Protein AF-A0A1R3UYV4-F1 (afdb_monomer)

pLDDT: mean 73.78, std 22.39, range [27.53, 98.44]

Mean predicted aligned error: 15.59 Å

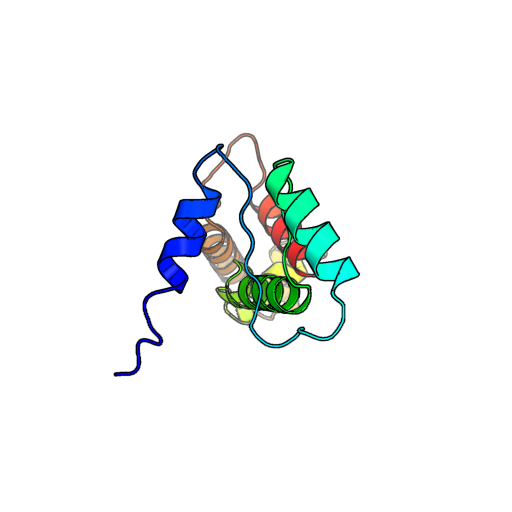Sequence (136 aa):
MLSQHVEQLYARELLSDDTGGVGYLLKDRVFDVNQFIEAVRRVASGGTAMDPAVISQLLARQDQSGPLAQLTPREREVLAEMAEGRSNSAIAGRLYITEKAVSKHINNIFTKFDLPPSTDASRRVLAVLAYLNGQN

Structure (mmCIF, N/CA/C/O backbone):
data_AF-A0A1R3UYV4-F1
#
_entry.id   AF-A0A1R3UYV4-F1
#
loop_
_atom_site.group_PDB
_atom_site.id
_atom_site.type_symbol
_atom_site.label_atom_id
_atom_site.label_alt_id
_atom_site.label_comp_id
_atom_site.label_asym_id
_atom_site.label_entity_id
_atom_site.label_seq_id
_atom_site.pdbx_PDB_ins_code
_atom_site.Cartn_x
_atom_site.Cartn_y
_atom_site.Cartn_z
_atom_site.occupancy
_atom_site.B_iso_or_equiv
_atom_site.auth_seq_id
_atom_site.auth_comp_id
_atom_site.auth_asym_id
_atom_site.auth_atom_id
_atom_site.pdbx_PDB_model_num
ATOM 1 N N . MET A 1 1 ? 43.470 -14.696 -15.916 1.00 30.00 1 MET A N 1
ATOM 2 C CA . MET A 1 1 ? 42.780 -14.665 -14.611 1.00 30.00 1 MET A CA 1
ATOM 3 C C . MET A 1 1 ? 41.350 -14.213 -14.832 1.00 30.00 1 MET A C 1
ATOM 5 O O . MET A 1 1 ? 41.130 -13.308 -15.624 1.00 30.00 1 MET A O 1
ATOM 9 N N . LEU A 1 2 ? 40.414 -14.921 -14.202 1.00 31.80 2 LEU A N 1
ATOM 10 C CA . LEU A 1 2 ? 38.967 -14.713 -14.239 1.00 31.80 2 LEU A CA 1
ATOM 11 C C . LEU A 1 2 ? 38.623 -13.287 -13.771 1.00 31.80 2 LEU A C 1
ATOM 13 O O . LEU A 1 2 ? 39.031 -12.908 -12.677 1.00 31.80 2 LEU A O 1
ATOM 17 N N . SER A 1 3 ? 37.858 -12.523 -14.550 1.00 27.53 3 SER A N 1
ATOM 18 C CA . SER A 1 3 ? 37.219 -11.297 -14.058 1.00 27.53 3 SER A CA 1
ATOM 19 C C . SER A 1 3 ? 35.725 -11.387 -14.340 1.00 27.53 3 SER A C 1
ATOM 21 O O . SER A 1 3 ? 35.252 -11.050 -15.418 1.00 27.53 3 SER A O 1
ATOM 23 N N . GLN A 1 4 ? 34.995 -11.940 -13.371 1.00 37.88 4 GLN A N 1
ATOM 24 C CA . GLN A 1 4 ? 33.542 -12.137 -13.397 1.00 37.88 4 GLN A CA 1
ATOM 25 C C . GLN A 1 4 ? 32.829 -11.096 -12.512 1.00 37.88 4 GLN A C 1
ATOM 27 O O . GLN A 1 4 ? 31.776 -11.373 -11.942 1.00 37.88 4 GLN A O 1
ATOM 32 N N . HIS A 1 5 ? 33.418 -9.911 -12.318 1.00 41.38 5 HIS A N 1
ATOM 33 C CA . HIS A 1 5 ? 32.883 -8.957 -11.337 1.00 41.38 5 HIS A CA 1
ATOM 34 C C . HIS A 1 5 ? 32.976 -7.474 -11.702 1.00 41.38 5 HIS A C 1
ATOM 36 O O . HIS A 1 5 ? 32.787 -6.634 -10.829 1.00 41.38 5 HIS A O 1
ATOM 42 N N . VAL A 1 6 ? 33.229 -7.129 -12.971 1.00 36.72 6 VAL A N 1
ATOM 43 C CA . VAL A 1 6 ? 33.425 -5.717 -13.367 1.00 36.72 6 VAL A CA 1
ATOM 44 C C . VAL A 1 6 ? 32.399 -5.207 -14.397 1.00 36.72 6 VAL A C 1
ATOM 46 O O . VAL A 1 6 ? 32.219 -4.003 -14.521 1.00 36.72 6 VAL A O 1
ATOM 49 N N . GLU A 1 7 ? 31.620 -6.067 -15.065 1.00 45.56 7 GLU A N 1
ATOM 50 C CA . GLU A 1 7 ? 30.705 -5.613 -16.139 1.00 45.56 7 GLU A CA 1
ATOM 51 C C . GLU A 1 7 ? 29.365 -5.007 -15.667 1.00 45.56 7 GLU A C 1
ATOM 53 O O . GLU A 1 7 ? 28.742 -4.255 -16.411 1.00 45.56 7 GLU A O 1
ATOM 58 N N . GLN A 1 8 ? 28.897 -5.281 -14.441 1.00 42.78 8 GLN A N 1
ATOM 59 C CA . GLN A 1 8 ? 27.549 -4.860 -14.006 1.00 42.78 8 GLN A CA 1
ATOM 60 C C . GLN A 1 8 ? 27.421 -3.361 -13.689 1.00 42.78 8 GLN A C 1
ATOM 62 O O . GLN A 1 8 ? 26.325 -2.811 -13.792 1.00 42.78 8 GLN A O 1
ATOM 67 N N . LEU A 1 9 ? 28.518 -2.693 -13.321 1.00 38.47 9 LEU A N 1
ATOM 68 C CA . LEU A 1 9 ? 28.521 -1.253 -13.032 1.00 38.47 9 LEU A CA 1
ATOM 69 C C . LEU A 1 9 ? 28.513 -0.396 -14.308 1.00 38.47 9 LEU A C 1
ATOM 71 O O . LEU A 1 9 ? 27.965 0.700 -14.293 1.00 38.47 9 LEU A O 1
ATOM 75 N N . TYR A 1 10 ? 29.000 -0.934 -15.427 1.00 45.09 10 TYR A N 1
ATOM 76 C CA . TYR A 1 10 ? 29.083 -0.212 -16.700 1.00 45.09 10 TYR A CA 1
ATOM 77 C C . TYR A 1 10 ? 27.721 -0.043 -17.394 1.00 45.09 10 TYR A C 1
ATOM 79 O O . TYR A 1 10 ? 27.487 0.942 -18.088 1.00 45.09 10 TYR A O 1
ATOM 87 N N . ALA A 1 11 ? 26.784 -0.973 -17.173 1.00 47.81 11 ALA A N 1
ATOM 88 C CA . ALA A 1 11 ? 25.472 -0.945 -17.822 1.00 47.81 11 ALA A CA 1
ATOM 89 C C . ALA A 1 11 ? 24.567 0.204 -17.338 1.00 47.81 11 ALA A C 1
ATOM 91 O O . ALA A 1 11 ? 23.707 0.653 -18.088 1.00 47.81 11 ALA A O 1
ATOM 92 N N . ARG A 1 12 ? 24.741 0.690 -16.098 1.00 45.53 12 ARG A N 1
ATOM 93 C CA . ARG A 1 12 ? 23.953 1.822 -15.569 1.00 45.53 12 ARG A CA 1
ATOM 94 C C . ARG A 1 12 ? 24.480 3.175 -16.048 1.00 45.53 12 ARG A C 1
ATOM 96 O O . ARG A 1 12 ? 23.671 4.053 -16.325 1.00 45.53 12 ARG A O 1
ATOM 103 N N . GLU A 1 13 ? 25.796 3.329 -16.179 1.00 46.44 13 GLU A N 1
ATOM 104 C CA . GLU A 1 13 ? 26.422 4.545 -16.724 1.00 46.44 13 GLU A CA 1
ATOM 105 C C . GLU A 1 13 ? 26.084 4.726 -18.211 1.00 46.44 13 GLU A C 1
ATOM 107 O O . GLU A 1 13 ? 25.661 5.802 -18.617 1.00 46.44 13 GLU A O 1
ATOM 112 N N . LEU A 1 14 ? 26.117 3.639 -18.992 1.00 50.12 14 LEU A N 1
ATOM 113 C CA . LEU A 1 14 ? 25.756 3.633 -20.418 1.00 50.12 14 LEU A CA 1
ATOM 114 C C . LEU A 1 14 ? 24.280 3.954 -20.713 1.00 50.12 14 LEU A C 1
ATOM 116 O O . LEU A 1 14 ? 23.959 4.363 -21.821 1.00 50.12 14 LEU A O 1
ATOM 120 N N . LEU A 1 15 ? 23.375 3.760 -19.749 1.00 49.94 15 LEU A N 1
ATOM 121 C CA . LEU A 1 15 ? 21.954 4.120 -19.873 1.00 49.94 15 LEU A CA 1
ATOM 122 C C . LEU A 1 15 ? 21.652 5.554 -19.405 1.00 49.94 15 LEU A C 1
ATOM 124 O O . LEU A 1 15 ? 20.515 5.999 -19.538 1.00 49.94 15 LEU A O 1
ATOM 128 N N . SER A 1 16 ? 22.633 6.244 -18.812 1.00 51.16 16 SER A N 1
ATOM 129 C CA . SER A 1 16 ? 22.464 7.581 -18.228 1.00 51.16 16 SER A CA 1
ATOM 130 C C . SER A 1 16 ? 22.929 8.711 -19.155 1.00 51.16 16 SER A C 1
ATOM 132 O O . SER A 1 16 ? 22.563 9.859 -18.916 1.00 51.16 16 SER A O 1
ATOM 134 N N . ASP A 1 17 ? 23.705 8.394 -20.197 1.00 43.50 17 ASP A N 1
ATOM 135 C CA . ASP A 1 17 ? 24.142 9.345 -21.222 1.00 43.50 17 ASP A CA 1
ATOM 136 C C . ASP A 1 17 ? 23.176 9.324 -22.416 1.00 43.50 17 ASP A C 1
ATOM 138 O O . ASP A 1 17 ? 22.932 8.283 -23.026 1.00 43.50 17 ASP A O 1
ATOM 142 N N . ASP A 1 18 ? 22.651 10.492 -22.786 1.00 48.16 18 ASP A N 1
ATOM 143 C CA . ASP A 1 18 ? 21.714 10.712 -23.906 1.00 48.16 18 ASP A CA 1
ATOM 144 C C . ASP A 1 18 ? 22.410 10.624 -25.288 1.00 48.16 18 ASP A C 1
ATOM 146 O O . ASP A 1 18 ? 22.013 11.254 -26.269 1.00 48.16 18 ASP A O 1
ATOM 150 N N . THR A 1 19 ? 23.506 9.863 -25.382 1.00 43.19 19 THR A N 1
ATOM 151 C CA . THR A 1 19 ? 24.328 9.735 -26.588 1.00 43.19 19 THR A CA 1
ATOM 152 C C . THR A 1 19 ? 24.665 8.277 -26.902 1.00 43.19 19 THR A C 1
ATOM 154 O O . THR A 1 19 ? 25.663 7.741 -26.432 1.00 43.19 19 THR A O 1
ATOM 157 N N . GLY A 1 20 ? 23.890 7.673 -27.808 1.00 41.09 20 GLY A N 1
ATOM 158 C CA . GLY A 1 20 ? 24.330 6.529 -28.622 1.00 41.09 20 GLY A CA 1
ATOM 159 C C . GLY A 1 20 ? 24.024 5.136 -28.055 1.00 41.09 20 GLY A C 1
ATOM 160 O O . GLY A 1 20 ? 24.293 4.833 -26.901 1.00 41.09 20 GLY A O 1
ATOM 161 N N . GLY A 1 21 ? 23.447 4.275 -28.902 1.00 35.91 21 GLY A N 1
ATOM 162 C CA . GLY A 1 21 ? 22.843 2.993 -28.528 1.00 35.91 21 GLY A CA 1
ATOM 163 C C . GLY A 1 21 ? 23.750 1.996 -27.791 1.00 35.91 21 GLY A C 1
ATOM 164 O O . GLY A 1 21 ? 24.935 1.847 -28.083 1.00 35.91 21 GLY A O 1
ATOM 165 N N . VAL A 1 22 ? 23.137 1.241 -26.874 1.00 45.16 22 VAL A N 1
ATOM 166 C CA . VAL A 1 22 ? 23.769 0.190 -26.061 1.00 45.16 22 VAL A CA 1
ATOM 167 C C . VAL A 1 22 ? 23.359 -1.188 -26.593 1.00 45.16 22 VAL A C 1
ATOM 169 O O . VAL A 1 22 ? 22.168 -1.470 -26.748 1.00 45.16 22 VAL A O 1
ATOM 172 N N . GLY A 1 23 ? 24.338 -2.057 -26.866 1.00 42.50 23 GLY A N 1
ATOM 173 C CA . GLY A 1 23 ? 24.122 -3.448 -27.279 1.00 42.50 23 GLY A CA 1
ATOM 174 C C . GLY A 1 23 ? 24.803 -4.427 -26.324 1.00 42.50 23 GLY A C 1
ATOM 175 O O . GLY A 1 23 ? 26.028 -4.505 -26.295 1.00 42.50 23 GLY A O 1
ATOM 176 N N . TYR A 1 24 ? 24.018 -5.190 -25.559 1.00 45.84 24 TYR A N 1
ATOM 177 C CA . TYR A 1 24 ? 24.513 -6.291 -24.723 1.00 45.84 24 TYR A CA 1
ATOM 178 C C . TYR A 1 24 ? 24.229 -7.610 -25.450 1.00 45.84 24 TYR A C 1
ATOM 180 O O . TYR A 1 24 ? 23.131 -8.160 -25.358 1.00 45.84 24 TYR A O 1
ATOM 188 N N . LEU A 1 25 ? 25.192 -8.087 -26.242 1.00 42.19 25 LEU A N 1
ATOM 189 C CA . LEU A 1 25 ? 25.070 -9.348 -26.976 1.00 42.19 25 LEU A CA 1
ATOM 190 C C . LEU A 1 25 ? 25.702 -10.468 -26.137 1.00 42.19 25 LEU A C 1
ATOM 192 O O . LEU A 1 25 ? 26.925 -10.582 -26.054 1.00 42.19 25 LEU A O 1
ATOM 196 N N . LEU A 1 26 ? 24.866 -11.275 -25.477 1.00 45.66 26 LEU A N 1
ATOM 197 C CA . LEU A 1 26 ? 25.315 -12.468 -24.760 1.00 45.66 26 LEU A CA 1
ATOM 198 C C . LEU A 1 26 ? 25.773 -13.548 -25.747 1.00 45.66 26 LEU A C 1
ATOM 200 O O . LEU A 1 26 ? 25.189 -13.784 -26.803 1.00 45.66 26 LEU A O 1
ATOM 204 N N . LYS A 1 27 ? 26.874 -14.179 -25.358 1.00 46.78 27 LYS A N 1
ATOM 205 C CA . LYS A 1 27 ? 27.878 -14.895 -26.147 1.00 46.78 27 LYS A CA 1
ATOM 206 C C . LYS A 1 27 ? 27.438 -16.237 -26.768 1.00 46.78 27 LYS A C 1
ATOM 208 O O . LYS A 1 27 ? 28.298 -17.084 -26.948 1.00 46.78 27 LYS A O 1
ATOM 213 N N . ASP A 1 28 ? 26.165 -16.442 -27.126 1.00 40.22 28 ASP A N 1
ATOM 214 C CA . ASP A 1 28 ? 25.676 -17.773 -27.555 1.00 40.22 28 ASP A CA 1
ATOM 215 C C . ASP A 1 28 ? 24.789 -17.819 -28.816 1.00 40.22 28 ASP A C 1
ATOM 217 O O . ASP A 1 28 ? 24.244 -18.872 -29.149 1.00 40.22 28 ASP A O 1
ATOM 221 N N . ARG A 1 29 ? 24.669 -16.739 -29.602 1.00 43.78 29 ARG A N 1
ATOM 222 C CA . ARG A 1 29 ? 23.967 -16.802 -30.905 1.00 43.78 29 ARG A CA 1
ATOM 223 C C . ARG A 1 29 ? 24.841 -16.372 -32.074 1.00 43.78 29 ARG A C 1
ATOM 225 O O . ARG A 1 29 ? 24.704 -15.287 -32.621 1.00 43.78 29 ARG A O 1
ATOM 232 N N . VAL A 1 30 ? 25.702 -17.296 -32.496 1.00 43.78 30 VAL A N 1
ATOM 233 C CA . VAL A 1 30 ? 26.463 -17.231 -33.760 1.00 43.78 30 VAL A CA 1
ATOM 234 C C . VAL A 1 30 ? 25.670 -17.843 -34.939 1.00 43.78 30 VAL A C 1
ATOM 236 O O . VAL A 1 30 ? 26.198 -17.977 -36.034 1.00 43.78 30 VAL A O 1
ATOM 239 N N . PHE A 1 31 ? 24.389 -18.198 -34.774 1.00 46.22 31 PHE A N 1
ATOM 240 C CA . PHE A 1 31 ? 23.647 -18.958 -35.799 1.00 46.22 31 PHE A CA 1
ATOM 241 C C . PHE A 1 31 ? 22.651 -18.166 -36.660 1.00 46.22 31 PHE A C 1
ATOM 243 O O . PHE A 1 31 ? 22.011 -18.767 -37.517 1.00 46.22 31 PHE A O 1
ATOM 250 N N . ASP A 1 32 ? 22.556 -16.840 -36.524 1.00 55.41 32 ASP A N 1
ATOM 251 C CA . ASP A 1 32 ? 21.780 -16.027 -37.472 1.00 55.41 32 ASP A CA 1
ATOM 252 C C . ASP A 1 32 ? 22.468 -14.685 -37.765 1.00 55.41 32 ASP A C 1
ATOM 254 O O . ASP A 1 32 ? 22.295 -13.676 -37.076 1.00 55.41 32 ASP A O 1
ATOM 258 N N . VAL A 1 33 ? 23.304 -14.699 -38.806 1.00 57.09 33 VAL A N 1
ATOM 259 C CA . VAL A 1 33 ? 24.091 -13.545 -39.266 1.00 57.09 33 VAL A CA 1
ATOM 260 C C . VAL A 1 33 ? 23.185 -12.369 -39.650 1.00 57.09 33 VAL A C 1
ATOM 262 O O . VAL A 1 33 ? 23.567 -11.216 -39.455 1.00 57.09 33 VAL A O 1
ATOM 265 N N . ASN A 1 34 ? 21.967 -12.630 -40.135 1.00 57.56 34 ASN A N 1
ATOM 266 C CA . ASN A 1 34 ? 21.041 -11.570 -40.532 1.00 57.56 34 ASN A CA 1
ATOM 267 C C . ASN A 1 34 ? 20.471 -10.847 -39.310 1.00 57.56 34 ASN A C 1
ATOM 269 O O . ASN A 1 34 ? 20.432 -9.617 -39.286 1.00 57.56 34 ASN A O 1
ATOM 273 N N . GLN A 1 35 ? 20.114 -11.595 -38.265 1.00 57.34 35 GLN A N 1
ATOM 274 C CA . GLN A 1 35 ? 19.594 -11.033 -37.018 1.00 57.34 35 GLN A CA 1
ATOM 275 C C . GLN A 1 35 ? 20.658 -10.201 -36.278 1.00 57.34 35 GLN A C 1
ATOM 277 O O . GLN A 1 35 ? 20.349 -9.155 -35.705 1.00 57.34 35 GLN A O 1
ATOM 282 N N . PHE A 1 36 ? 21.930 -10.607 -36.364 1.00 59.09 36 PHE A N 1
ATOM 283 C CA . PHE A 1 36 ? 23.060 -9.819 -35.867 1.00 59.09 36 PHE A CA 1
ATOM 284 C C . PHE A 1 36 ? 23.255 -8.517 -36.657 1.00 59.09 36 PHE A C 1
ATOM 286 O O . PHE A 1 36 ? 23.388 -7.448 -36.062 1.00 59.09 36 PHE A O 1
ATOM 293 N N . ILE A 1 37 ? 23.221 -8.578 -37.993 1.00 68.62 37 ILE A N 1
ATOM 294 C CA . ILE A 1 37 ? 23.357 -7.387 -38.844 1.00 68.62 37 ILE A CA 1
ATOM 295 C C . ILE A 1 37 ? 22.208 -6.398 -38.597 1.00 68.62 37 ILE A C 1
ATOM 297 O O . ILE A 1 37 ? 22.449 -5.191 -38.544 1.00 68.62 37 ILE A O 1
ATOM 301 N N . GLU A 1 38 ? 20.977 -6.875 -38.404 1.00 67.12 38 GLU A N 1
ATOM 302 C CA . GLU A 1 38 ? 19.847 -6.008 -38.053 1.00 67.12 38 GLU A CA 1
ATOM 303 C C . GLU A 1 38 ? 19.997 -5.367 -36.672 1.00 67.12 38 GLU A C 1
ATOM 305 O O . GLU A 1 38 ? 19.743 -4.170 -36.527 1.00 67.12 38 GLU A O 1
ATOM 310 N N . ALA A 1 39 ? 20.450 -6.125 -35.670 1.00 63.59 39 ALA A N 1
ATOM 311 C CA . ALA A 1 39 ? 20.711 -5.591 -34.337 1.00 63.59 39 ALA A CA 1
ATOM 312 C C . ALA A 1 39 ? 21.801 -4.505 -34.367 1.00 63.59 39 ALA A C 1
ATOM 314 O O . ALA A 1 39 ? 21.614 -3.430 -33.797 1.00 63.59 39 ALA A O 1
ATOM 315 N N . VAL A 1 40 ? 22.896 -4.736 -35.100 1.00 67.69 40 VAL A N 1
ATOM 316 C CA . VAL A 1 40 ? 23.985 -3.761 -35.276 1.00 67.69 40 VAL A CA 1
ATOM 317 C C . VAL A 1 40 ? 23.497 -2.507 -36.001 1.00 67.69 40 VAL A C 1
ATOM 319 O O . VAL A 1 40 ? 23.800 -1.397 -35.569 1.00 67.69 40 VAL A O 1
ATOM 322 N N . ARG A 1 41 ? 22.699 -2.650 -37.068 1.00 75.25 41 ARG A N 1
ATOM 323 C CA . ARG A 1 41 ? 22.113 -1.501 -37.780 1.00 75.25 41 ARG A CA 1
ATOM 324 C C . ARG A 1 41 ? 21.164 -0.697 -36.895 1.00 75.25 41 ARG A C 1
ATOM 326 O O . ARG A 1 41 ? 21.214 0.527 -36.935 1.00 75.25 41 ARG A O 1
ATOM 333 N N . ARG A 1 42 ? 20.344 -1.371 -36.082 1.00 69.00 42 ARG A N 1
ATOM 334 C CA . ARG A 1 42 ? 19.425 -0.731 -35.130 1.00 69.00 42 ARG A CA 1
ATOM 335 C C . ARG A 1 42 ? 20.177 0.065 -34.067 1.00 69.00 42 ARG A C 1
ATOM 337 O O . ARG A 1 42 ? 19.763 1.175 -33.757 1.00 69.00 42 ARG A O 1
ATOM 344 N N . VAL A 1 43 ? 21.287 -0.459 -33.549 1.00 70.38 43 VAL A N 1
ATOM 345 C CA . VAL A 1 43 ? 22.139 0.266 -32.592 1.00 70.38 43 VAL A CA 1
ATOM 346 C C . VAL A 1 43 ? 22.857 1.441 -33.262 1.00 70.38 43 VAL A C 1
ATOM 348 O O . VAL A 1 43 ? 22.857 2.547 -32.727 1.00 70.38 43 VAL A O 1
ATOM 351 N N . ALA A 1 44 ? 23.388 1.246 -34.472 1.00 66.00 44 ALA A N 1
ATOM 352 C CA . ALA A 1 44 ? 24.050 2.300 -35.242 1.00 66.00 44 ALA A CA 1
ATOM 353 C C . ALA A 1 44 ? 23.109 3.458 -35.629 1.00 66.00 44 ALA A C 1
ATOM 355 O O . ALA A 1 44 ? 23.569 4.584 -35.801 1.00 66.00 44 ALA A O 1
ATOM 356 N N . SER A 1 45 ? 21.798 3.210 -35.732 1.00 71.50 45 SER A N 1
ATOM 357 C CA . SER A 1 45 ? 20.778 4.244 -35.946 1.00 71.50 45 SER A CA 1
ATOM 358 C C . SER A 1 45 ? 20.253 4.883 -34.650 1.00 71.50 45 SER A C 1
ATOM 360 O O . SER A 1 45 ? 19.218 5.542 -34.685 1.00 71.50 45 SER A O 1
ATOM 362 N N . GLY A 1 46 ? 20.909 4.658 -33.504 1.00 54.66 46 GLY A N 1
ATOM 363 C CA . GLY A 1 46 ? 20.503 5.201 -32.199 1.00 54.66 46 GLY A CA 1
ATOM 364 C C . GLY A 1 46 ? 19.406 4.407 -31.480 1.00 54.66 46 GLY A C 1
ATOM 365 O O . GLY A 1 46 ? 18.881 4.863 -30.471 1.00 54.66 46 GLY A O 1
ATOM 366 N N . GLY A 1 47 ? 19.042 3.228 -31.985 1.00 62.03 47 GLY A N 1
ATOM 367 C CA . GLY A 1 47 ? 18.117 2.313 -31.322 1.00 62.03 47 GLY A CA 1
ATOM 368 C C . GLY A 1 47 ? 18.809 1.415 -30.295 1.00 62.03 47 GLY A C 1
ATOM 369 O O . GLY A 1 47 ? 20.030 1.401 -30.153 1.00 62.03 47 GLY A O 1
ATOM 370 N N . THR A 1 48 ? 18.020 0.616 -29.584 1.00 60.66 48 THR A N 1
ATOM 371 C CA . THR A 1 48 ? 18.515 -0.357 -28.603 1.00 60.66 48 THR A CA 1
ATOM 372 C C . THR A 1 48 ? 18.285 -1.783 -29.101 1.00 60.66 48 THR A C 1
ATOM 374 O O . THR A 1 48 ? 17.283 -2.083 -29.755 1.00 60.66 48 THR A O 1
ATOM 377 N N . ALA A 1 49 ? 19.232 -2.677 -28.817 1.00 70.06 49 ALA A N 1
ATOM 378 C CA . ALA A 1 49 ? 19.100 -4.108 -29.069 1.00 70.06 49 ALA A CA 1
ATOM 379 C C . ALA A 1 49 ? 19.452 -4.856 -27.778 1.00 70.06 49 ALA A C 1
ATOM 381 O O . ALA A 1 49 ? 20.614 -4.903 -27.375 1.00 70.06 49 ALA A O 1
ATOM 382 N N . MET A 1 50 ? 18.435 -5.411 -27.116 1.00 65.31 50 MET A N 1
ATOM 383 C CA . MET A 1 50 ? 18.594 -6.219 -25.906 1.00 65.31 50 MET A CA 1
ATOM 384 C C . MET A 1 50 ? 18.087 -7.635 -26.150 1.00 65.31 50 MET A C 1
ATOM 386 O O . MET A 1 50 ? 17.033 -7.830 -26.758 1.00 65.31 50 MET A O 1
ATOM 390 N N . ASP A 1 51 ? 18.847 -8.620 -25.677 1.00 69.25 51 ASP A N 1
ATOM 391 C CA . ASP A 1 51 ? 18.462 -10.025 -25.764 1.00 69.25 51 ASP A CA 1
ATOM 392 C C . ASP A 1 51 ? 17.195 -10.281 -24.916 1.00 69.25 51 ASP A C 1
ATOM 394 O O . ASP A 1 51 ? 17.132 -9.836 -23.764 1.00 69.25 51 ASP A O 1
ATOM 398 N N . PRO A 1 52 ? 16.181 -11.001 -25.433 1.00 61.81 52 PRO A N 1
ATOM 399 C CA . PRO A 1 52 ? 14.970 -11.316 -24.680 1.00 61.81 52 PRO A CA 1
ATOM 400 C C . PRO A 1 52 ? 15.231 -11.983 -23.323 1.00 61.81 52 PRO A C 1
ATOM 402 O O . PRO A 1 52 ? 14.528 -11.681 -22.366 1.00 61.81 52 PRO A O 1
ATOM 405 N N . ALA A 1 53 ? 16.256 -12.831 -23.197 1.00 56.97 53 ALA A N 1
ATOM 406 C CA . ALA A 1 53 ? 16.628 -13.455 -21.929 1.00 56.97 53 ALA A CA 1
ATOM 407 C C . ALA A 1 53 ? 17.204 -12.440 -20.929 1.00 56.97 53 ALA A C 1
ATOM 409 O O . ALA A 1 53 ? 16.978 -12.568 -19.725 1.00 56.97 53 ALA A O 1
ATOM 410 N N . VAL A 1 54 ? 17.895 -11.401 -21.413 1.00 64.62 54 VAL A N 1
ATOM 411 C CA . VAL A 1 54 ? 18.348 -10.272 -20.582 1.00 64.62 54 VAL A CA 1
ATOM 412 C C . VAL A 1 54 ? 17.156 -9.450 -20.121 1.00 64.62 54 VAL A C 1
ATOM 414 O O . VAL A 1 54 ? 17.071 -9.128 -18.940 1.00 64.62 54 VAL A O 1
ATOM 417 N N . ILE A 1 55 ? 16.202 -9.172 -21.013 1.00 68.31 55 ILE A N 1
ATOM 418 C CA . ILE A 1 55 ? 14.950 -8.489 -20.660 1.00 68.31 55 ILE A CA 1
ATOM 419 C C . ILE A 1 55 ? 14.197 -9.295 -19.594 1.00 68.31 55 ILE A C 1
ATOM 421 O O . ILE A 1 55 ? 13.810 -8.739 -18.570 1.00 68.31 55 ILE A O 1
ATOM 425 N N . SER A 1 56 ? 14.062 -10.612 -19.773 1.00 61.59 56 SER A N 1
ATOM 426 C CA . SER A 1 56 ? 13.428 -11.493 -18.789 1.00 61.59 56 SER A CA 1
ATOM 427 C C . SER A 1 56 ? 14.161 -11.506 -17.445 1.00 61.59 56 SER A C 1
ATOM 429 O O . SER A 1 56 ? 13.509 -11.469 -16.407 1.00 61.59 56 SER A O 1
ATOM 431 N N . GLN A 1 57 ? 15.498 -11.516 -17.425 1.00 58.75 57 GLN A N 1
ATOM 432 C CA . GLN A 1 57 ? 16.265 -11.441 -16.175 1.00 58.75 57 GLN A CA 1
ATOM 433 C C . GLN A 1 57 ? 16.169 -10.072 -15.493 1.00 58.75 57 GLN A C 1
ATOM 435 O O . GLN A 1 57 ? 16.133 -10.010 -14.264 1.00 58.75 57 GLN A O 1
ATOM 440 N N . LEU A 1 58 ? 16.128 -8.982 -16.264 1.00 60.69 58 LEU A N 1
ATOM 441 C CA . LEU A 1 58 ? 15.936 -7.630 -15.739 1.00 60.69 58 LEU A CA 1
ATOM 442 C C . LEU A 1 58 ? 14.544 -7.480 -15.114 1.00 60.69 58 LEU A C 1
ATOM 444 O O . LEU A 1 58 ? 14.445 -7.018 -13.978 1.00 60.69 58 LEU A O 1
ATOM 448 N N . LEU A 1 59 ? 13.500 -7.956 -15.798 1.00 63.75 59 LEU A N 1
ATOM 449 C CA . LEU A 1 59 ? 12.125 -7.977 -15.289 1.00 63.75 59 LEU A CA 1
ATOM 450 C C . LEU A 1 59 ? 11.994 -8.871 -14.045 1.00 63.75 59 LEU A C 1
ATOM 452 O O . LEU A 1 59 ? 11.462 -8.434 -13.030 1.00 63.75 59 LEU A O 1
ATOM 456 N N . ALA A 1 60 ? 12.568 -10.079 -14.063 1.00 58.41 60 ALA A N 1
ATOM 457 C CA . ALA A 1 60 ? 12.540 -10.987 -12.913 1.00 58.41 60 ALA A CA 1
ATOM 458 C C . ALA A 1 60 ? 13.279 -10.421 -11.685 1.00 58.41 60 ALA A C 1
ATOM 460 O O . ALA A 1 60 ? 12.868 -10.634 -10.546 1.00 58.41 60 ALA A O 1
ATOM 461 N N . ARG A 1 61 ? 14.373 -9.672 -11.882 1.00 54.81 61 ARG A N 1
ATOM 462 C CA . ARG A 1 61 ? 15.065 -8.971 -10.786 1.00 54.81 61 ARG A CA 1
ATOM 463 C C . ARG A 1 61 ? 14.265 -7.791 -10.248 1.00 54.81 61 ARG A C 1
ATOM 465 O O . ARG A 1 61 ? 14.336 -7.533 -9.046 1.00 54.81 61 ARG A O 1
ATOM 472 N N . GLN A 1 62 ? 13.536 -7.083 -11.106 1.00 55.94 62 GLN A N 1
ATOM 473 C CA . GLN A 1 62 ? 12.663 -5.985 -10.701 1.00 55.94 62 GLN A CA 1
ATOM 474 C C . GLN A 1 62 ? 11.522 -6.490 -9.810 1.00 55.94 62 GLN A C 1
ATOM 476 O O . GLN A 1 62 ? 11.241 -5.874 -8.785 1.00 55.94 62 GLN A O 1
ATOM 481 N N . ASP A 1 63 ? 10.967 -7.660 -10.126 1.00 56.72 63 ASP A N 1
ATOM 482 C CA . ASP A 1 63 ? 9.928 -8.322 -9.330 1.00 56.72 63 ASP A CA 1
ATOM 483 C C . ASP A 1 63 ? 10.432 -8.699 -7.917 1.00 56.72 63 ASP A C 1
ATOM 485 O O . ASP A 1 63 ? 9.780 -8.471 -6.897 1.00 56.72 63 ASP A O 1
ATOM 489 N N . GLN A 1 64 ? 11.688 -9.152 -7.832 1.00 55.38 64 GLN A N 1
ATOM 490 C CA . GLN A 1 64 ? 12.356 -9.507 -6.570 1.00 55.38 64 GLN A CA 1
ATOM 491 C C . GLN A 1 64 ? 12.871 -8.297 -5.765 1.00 55.38 64 GLN A C 1
ATOM 493 O O . GLN A 1 64 ? 13.196 -8.443 -4.587 1.00 55.38 64 GLN A O 1
ATOM 498 N N . SER A 1 65 ? 12.969 -7.116 -6.382 1.00 59.78 65 SER A N 1
ATOM 499 C CA . SER A 1 65 ? 13.554 -5.904 -5.774 1.00 59.78 65 SER A CA 1
ATOM 500 C C . SER A 1 65 ? 12.549 -4.758 -5.610 1.00 59.78 65 SER A C 1
ATOM 502 O O . SER A 1 65 ? 12.911 -3.689 -5.117 1.00 59.78 65 SER A O 1
ATOM 504 N N . GLY A 1 66 ? 11.300 -4.954 -6.037 1.00 69.75 66 GLY A N 1
ATOM 505 C CA . GLY A 1 66 ? 10.261 -3.934 -6.006 1.00 69.75 66 GLY A CA 1
ATOM 506 C C . GLY A 1 66 ? 9.777 -3.596 -4.587 1.00 69.75 66 GLY A C 1
ATOM 507 O O . GLY A 1 66 ? 10.025 -4.346 -3.638 1.00 69.75 66 GLY A O 1
ATOM 508 N N . PRO A 1 67 ? 9.014 -2.500 -4.415 1.00 73.88 67 PRO A N 1
ATOM 509 C CA . PRO A 1 67 ? 8.472 -2.091 -3.113 1.00 73.88 67 PRO A CA 1
ATOM 510 C C . PRO A 1 67 ? 7.665 -3.203 -2.423 1.00 73.88 67 PRO A C 1
ATOM 512 O O . PRO A 1 67 ? 7.684 -3.338 -1.199 1.00 73.88 67 PRO A O 1
ATOM 515 N N . LEU A 1 68 ? 7.005 -4.060 -3.213 1.00 84.94 68 LEU A N 1
ATOM 516 C CA . LEU A 1 68 ? 6.236 -5.212 -2.738 1.00 84.94 68 LEU A CA 1
ATOM 517 C C . LEU A 1 68 ? 7.092 -6.319 -2.108 1.00 84.94 68 LEU A C 1
ATOM 519 O O . LEU A 1 68 ? 6.587 -7.054 -1.252 1.00 84.94 68 LEU A O 1
ATOM 523 N N . ALA A 1 69 ? 8.363 -6.440 -2.497 1.00 84.62 69 ALA A N 1
ATOM 524 C CA . ALA A 1 69 ? 9.302 -7.402 -1.923 1.00 84.62 69 ALA A CA 1
ATOM 525 C C . ALA A 1 69 ? 9.769 -6.985 -0.516 1.00 84.62 69 ALA A C 1
ATOM 527 O O . ALA A 1 69 ? 10.144 -7.832 0.290 1.00 84.62 69 ALA A O 1
ATOM 528 N N . GLN A 1 70 ? 9.691 -5.691 -0.186 1.00 87.38 70 GLN A N 1
ATOM 529 C CA . GLN A 1 70 ? 10.069 -5.166 1.132 1.00 87.38 70 GLN A CA 1
ATOM 530 C C . GLN A 1 70 ? 8.954 -5.298 2.183 1.00 87.38 70 GLN A C 1
ATOM 532 O O . GLN A 1 70 ? 9.179 -5.072 3.381 1.00 87.38 70 GLN A O 1
ATOM 537 N N . LEU A 1 71 ? 7.731 -5.628 1.759 1.00 93.44 71 LEU A N 1
ATOM 538 C CA . LEU A 1 71 ? 6.600 -5.800 2.662 1.00 93.44 71 LEU A CA 1
ATOM 539 C C . LEU A 1 71 ? 6.714 -7.114 3.433 1.00 93.44 71 LEU A C 1
ATOM 541 O O . LEU A 1 71 ? 6.983 -8.176 2.878 1.00 93.44 71 LEU A O 1
ATOM 545 N N . THR A 1 72 ? 6.439 -7.044 4.731 1.00 95.81 72 THR A N 1
ATOM 546 C CA . THR A 1 72 ? 6.209 -8.241 5.543 1.00 95.81 72 THR A CA 1
ATOM 547 C C . THR A 1 72 ? 4.937 -8.956 5.070 1.00 95.81 72 THR A C 1
ATOM 549 O O . THR A 1 72 ? 4.060 -8.309 4.487 1.00 95.81 72 THR A O 1
ATOM 552 N N . PRO A 1 73 ? 4.764 -10.256 5.382 1.00 95.25 73 PRO A N 1
ATOM 553 C CA . PRO A 1 73 ? 3.532 -10.976 5.053 1.00 95.25 73 PRO A CA 1
ATOM 554 C C . PRO A 1 73 ? 2.280 -10.231 5.526 1.00 95.25 73 PRO A C 1
ATOM 556 O O . PRO A 1 73 ? 1.324 -10.056 4.776 1.00 95.25 73 PRO A O 1
ATOM 559 N N . ARG A 1 74 ? 2.339 -9.670 6.738 1.00 97.00 74 ARG A N 1
ATOM 560 C CA . ARG A 1 74 ? 1.211 -8.952 7.323 1.00 97.00 74 ARG A CA 1
ATOM 561 C C . ARG A 1 74 ? 0.900 -7.626 6.637 1.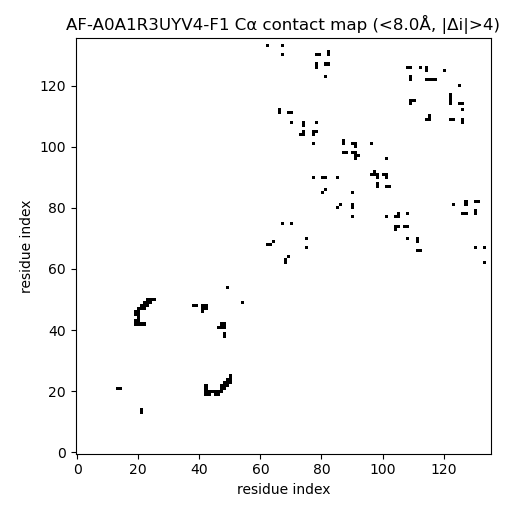00 97.00 74 ARG A C 1
ATOM 563 O O . ARG A 1 74 ? -0.262 -7.270 6.481 1.00 97.00 74 ARG A O 1
ATOM 570 N N . GLU A 1 75 ? 1.922 -6.884 6.229 1.00 97.69 75 GLU A N 1
ATOM 571 C CA . GLU A 1 75 ? 1.727 -5.660 5.446 1.00 97.69 75 GLU A CA 1
ATOM 572 C C . GLU A 1 75 ? 1.154 -5.973 4.062 1.00 97.69 75 GLU A C 1
ATOM 574 O O . GLU A 1 75 ? 0.311 -5.227 3.575 1.00 97.69 75 GLU A O 1
ATOM 579 N N . ARG A 1 76 ? 1.548 -7.099 3.454 1.00 96.25 76 ARG A N 1
ATOM 580 C CA . ARG A 1 76 ? 0.990 -7.547 2.174 1.00 96.25 76 ARG A CA 1
ATOM 581 C C . ARG A 1 76 ? -0.493 -7.909 2.293 1.00 96.25 76 ARG A C 1
ATOM 583 O O . ARG A 1 76 ? -1.273 -7.487 1.448 1.00 96.25 76 ARG A O 1
ATOM 590 N N . GLU A 1 77 ? -0.891 -8.616 3.351 1.00 97.50 77 GLU A N 1
ATOM 591 C CA . GLU A 1 77 ? -2.307 -8.897 3.649 1.00 97.50 77 GLU A CA 1
ATOM 592 C C . GLU A 1 77 ? -3.114 -7.608 3.846 1.00 97.50 77 GLU A C 1
ATOM 594 O O . GLU A 1 77 ? -4.176 -7.440 3.251 1.00 97.50 77 GLU A O 1
ATOM 599 N N . VAL A 1 78 ? -2.595 -6.664 4.641 1.00 98.38 78 VAL A N 1
ATOM 600 C CA . VAL A 1 78 ? -3.247 -5.363 4.848 1.00 98.38 78 VAL A CA 1
ATOM 601 C C . VAL A 1 78 ? -3.395 -4.612 3.523 1.00 98.38 78 VAL A C 1
ATOM 603 O O . VAL A 1 78 ? -4.470 -4.083 3.254 1.00 98.38 78 VAL A O 1
ATOM 606 N N . LEU A 1 79 ? -2.358 -4.586 2.682 1.00 97.50 79 LEU A N 1
ATOM 607 C CA . LEU A 1 79 ? -2.389 -3.904 1.387 1.00 97.50 79 LEU A CA 1
ATOM 608 C C . LEU A 1 79 ? -3.371 -4.549 0.398 1.00 97.50 79 LEU A C 1
ATOM 610 O O . LEU A 1 79 ? -4.068 -3.824 -0.309 1.00 97.50 79 LEU A O 1
ATOM 614 N N . ALA A 1 80 ? -3.481 -5.878 0.387 1.00 96.69 80 ALA A N 1
ATOM 615 C CA . ALA A 1 80 ? -4.471 -6.587 -0.422 1.00 96.69 80 ALA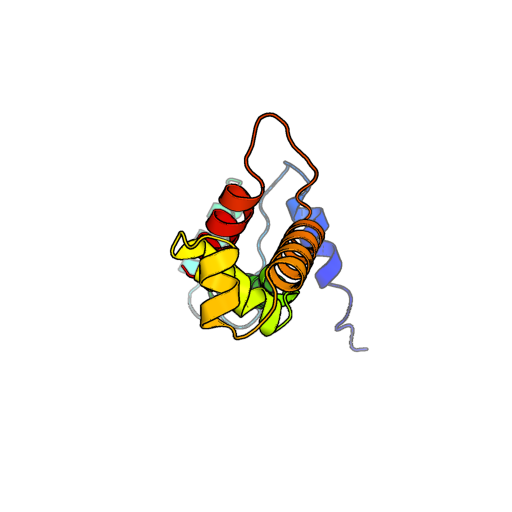 A CA 1
ATOM 616 C C . ALA A 1 80 ? -5.901 -6.197 -0.013 1.00 96.69 80 ALA A C 1
ATOM 618 O O . ALA A 1 80 ? -6.713 -5.793 -0.841 1.00 96.69 80 ALA A O 1
ATOM 619 N N . GLU A 1 81 ? -6.185 -6.195 1.289 1.00 98.31 81 GLU A N 1
ATOM 620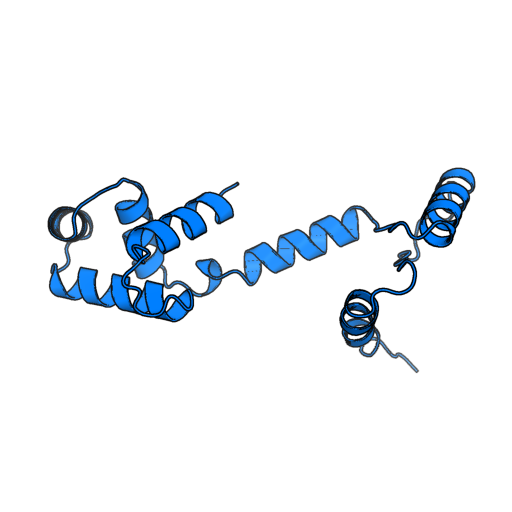 C CA . GLU A 1 81 ? -7.493 -5.790 1.804 1.00 98.31 81 GLU A CA 1
ATOM 621 C C . GLU A 1 81 ? -7.791 -4.295 1.539 1.00 98.31 81 GLU A C 1
ATOM 623 O O . GLU A 1 81 ? -8.940 -3.915 1.297 1.00 98.31 81 GLU A O 1
ATOM 628 N N . MET A 1 82 ? -6.763 -3.433 1.542 1.00 97.38 82 MET A N 1
ATOM 629 C CA . MET A 1 82 ? -6.884 -2.034 1.106 1.00 97.38 82 MET A CA 1
ATOM 630 C C . MET A 1 82 ? -7.242 -1.925 -0.379 1.00 97.38 82 MET A C 1
ATOM 632 O O . MET A 1 82 ? -8.050 -1.064 -0.728 1.00 97.38 82 MET A O 1
ATOM 636 N N . ALA A 1 83 ? -6.642 -2.760 -1.233 1.00 96.19 83 ALA A N 1
ATOM 637 C CA . ALA A 1 83 ? -6.899 -2.785 -2.672 1.00 96.19 83 ALA A CA 1
ATOM 638 C C . ALA A 1 83 ? -8.322 -3.259 -2.999 1.00 96.19 83 ALA A C 1
ATOM 640 O O . ALA A 1 83 ? -8.925 -2.782 -3.954 1.00 96.19 83 ALA A O 1
ATOM 641 N N . GLU A 1 84 ? -8.909 -4.090 -2.137 1.00 96.56 84 GLU A N 1
ATOM 642 C CA . GLU A 1 84 ? -10.335 -4.435 -2.170 1.00 96.56 84 GLU A CA 1
ATOM 643 C C . GLU A 1 84 ? -11.257 -3.309 -1.647 1.00 96.56 84 GLU A C 1
ATOM 645 O O . GLU A 1 84 ? -12.468 -3.490 -1.528 1.00 96.56 84 GLU A O 1
ATOM 650 N N . GLY A 1 85 ? -10.709 -2.134 -1.313 1.00 96.12 85 GLY A N 1
ATOM 651 C CA . GLY A 1 85 ? -11.475 -0.950 -0.915 1.00 96.12 85 GLY A CA 1
ATOM 652 C C . GLY A 1 85 ? -11.977 -0.963 0.532 1.00 96.12 85 GLY A C 1
ATOM 653 O O . GLY A 1 85 ? -12.818 -0.142 0.900 1.00 96.12 85 GLY A O 1
ATOM 654 N N . ARG A 1 86 ? -11.483 -1.868 1.384 1.00 97.50 86 ARG A N 1
ATOM 655 C CA . ARG A 1 86 ? -11.982 -2.016 2.762 1.00 97.50 86 ARG A CA 1
ATOM 656 C C . ARG A 1 86 ? -11.530 -0.884 3.679 1.00 97.50 86 ARG A C 1
ATOM 658 O O . ARG A 1 86 ? -10.433 -0.349 3.530 1.00 97.50 86 ARG A O 1
ATOM 665 N N . SER A 1 87 ? -12.358 -0.543 4.668 1.00 98.06 87 SER A N 1
ATOM 666 C CA . SER A 1 87 ? -12.012 0.391 5.750 1.00 98.06 87 SER A CA 1
ATOM 667 C C . SER A 1 87 ? -11.030 -0.235 6.749 1.00 98.06 87 SER A C 1
ATOM 669 O O . SER A 1 87 ? -10.900 -1.455 6.827 1.00 98.06 87 SER A O 1
ATOM 671 N N . ASN A 1 88 ? -10.373 0.582 7.580 1.00 97.94 88 ASN A N 1
ATOM 672 C CA . ASN A 1 88 ? -9.472 0.065 8.620 1.00 97.94 88 ASN A CA 1
ATOM 673 C C . ASN A 1 88 ? -10.195 -0.843 9.631 1.00 97.94 88 ASN A C 1
ATOM 675 O O . ASN A 1 88 ? -9.617 -1.841 10.054 1.00 97.94 88 ASN A O 1
ATOM 679 N N . SER A 1 89 ? -11.454 -0.540 9.965 1.00 98.31 89 SER A N 1
ATOM 680 C CA . SER A 1 89 ? -12.300 -1.369 10.833 1.00 98.31 89 SER A CA 1
ATOM 681 C C . SER A 1 89 ? -12.632 -2.728 10.209 1.00 98.31 89 SER A C 1
ATOM 683 O O . SER A 1 89 ? -12.534 -3.758 10.875 1.00 98.31 89 SER A O 1
ATOM 685 N N . ALA A 1 90 ? -12.944 -2.763 8.910 1.00 98.19 90 ALA A N 1
ATOM 686 C CA . ALA A 1 90 ? -13.201 -4.009 8.191 1.00 98.19 90 ALA A CA 1
ATOM 687 C C . ALA A 1 90 ? -11.933 -4.871 8.067 1.00 98.19 90 ALA A C 1
ATOM 689 O O . ALA A 1 90 ? -11.988 -6.079 8.297 1.00 98.19 90 ALA A O 1
ATOM 690 N N . ILE A 1 91 ? -10.784 -4.250 7.772 1.00 98.38 91 ILE A N 1
ATOM 691 C CA . ILE A 1 91 ? -9.476 -4.925 7.739 1.00 98.38 91 ILE A CA 1
ATOM 692 C C . ILE A 1 91 ? -9.146 -5.505 9.119 1.00 98.38 91 ILE A C 1
ATOM 694 O O . ILE A 1 91 ? -8.748 -6.662 9.227 1.00 98.38 91 ILE A O 1
ATOM 698 N N . ALA A 1 92 ? -9.345 -4.720 10.182 1.00 98.31 92 ALA A N 1
ATOM 699 C CA . ALA A 1 92 ? -9.120 -5.141 11.561 1.00 98.31 92 ALA A CA 1
ATOM 700 C C . ALA A 1 92 ? -9.946 -6.387 11.916 1.00 98.31 92 ALA A C 1
ATOM 702 O O . ALA A 1 92 ? -9.397 -7.358 12.437 1.00 98.31 92 ALA A O 1
ATOM 703 N N . GLY A 1 93 ? -11.235 -6.389 11.558 1.00 98.31 93 GLY A N 1
ATOM 704 C CA . GLY A 1 93 ? -12.128 -7.529 11.768 1.00 98.31 93 GLY A CA 1
ATOM 705 C C . GLY A 1 93 ? -11.711 -8.783 10.995 1.00 98.31 93 GLY A C 1
ATOM 706 O O . GLY A 1 93 ? -11.677 -9.865 11.572 1.00 98.31 93 GLY A O 1
ATOM 707 N N . ARG A 1 94 ? -11.346 -8.650 9.714 1.00 98.00 94 ARG A N 1
ATOM 708 C CA . ARG A 1 94 ? -10.956 -9.793 8.862 1.00 98.00 94 ARG A CA 1
ATOM 709 C C . ARG A 1 94 ? -9.614 -10.395 9.244 1.00 98.00 94 ARG A C 1
ATOM 711 O O . ARG A 1 94 ? -9.432 -11.604 9.175 1.00 98.00 94 ARG A O 1
ATOM 718 N N . LEU A 1 95 ? -8.679 -9.545 9.649 1.00 97.62 95 LEU A N 1
ATOM 719 C CA . LEU A 1 95 ? -7.338 -9.960 10.025 1.00 97.62 95 LEU A CA 1
ATOM 720 C C . LEU A 1 95 ? -7.218 -10.282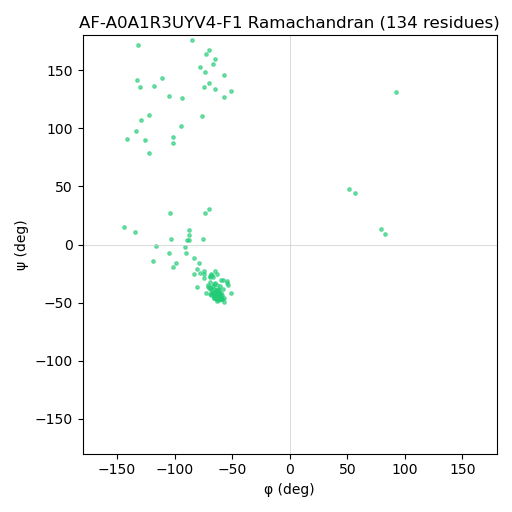 11.526 1.00 97.62 95 LEU A C 1
ATOM 722 O O . LEU A 1 95 ? -6.149 -10.702 11.959 1.00 97.62 95 LEU A O 1
ATOM 726 N N . TYR A 1 96 ? -8.276 -10.122 12.326 1.00 97.81 96 TYR A N 1
ATOM 727 C CA . TYR A 1 96 ? -8.271 -10.355 13.779 1.00 97.81 96 TYR A CA 1
ATOM 728 C C . TYR A 1 96 ? -7.205 -9.531 14.530 1.00 97.81 96 TYR A C 1
ATOM 730 O O . TYR A 1 96 ? -6.484 -10.034 15.391 1.00 97.81 96 TYR A O 1
ATOM 738 N N . ILE A 1 97 ? -7.086 -8.243 14.196 1.00 97.69 97 ILE A N 1
ATOM 739 C CA . ILE A 1 97 ? -6.191 -7.279 14.863 1.00 97.69 97 ILE A CA 1
ATOM 740 C C . ILE A 1 97 ? -6.931 -5.985 15.195 1.00 97.69 97 ILE A C 1
ATOM 742 O O . ILE A 1 97 ? -8.060 -5.774 14.775 1.00 97.69 97 ILE A O 1
ATOM 746 N N . THR A 1 98 ? -6.301 -5.089 15.955 1.00 98.44 98 THR A N 1
ATOM 747 C CA . THR A 1 98 ? -6.896 -3.783 16.277 1.00 98.44 98 THR A CA 1
ATOM 748 C C . THR A 1 98 ? -6.776 -2.799 15.110 1.00 98.44 98 THR A C 1
ATOM 750 O O . THR A 1 98 ? -5.806 -2.833 14.351 1.00 98.44 98 THR A O 1
ATOM 753 N N . GLU A 1 99 ? -7.691 -1.830 15.014 1.00 98.25 99 GLU A N 1
ATOM 754 C CA . GLU A 1 99 ? -7.590 -0.729 14.035 1.00 98.25 99 GLU A CA 1
ATOM 755 C C . GLU A 1 99 ? -6.300 0.093 14.184 1.00 98.25 99 GLU A C 1
ATOM 757 O O . GLU A 1 99 ? -5.738 0.593 13.204 1.00 98.25 99 GLU A O 1
ATOM 762 N N . LYS A 1 100 ? -5.782 0.191 15.415 1.00 98.31 100 LYS A N 1
ATOM 763 C CA . LYS A 1 100 ? -4.485 0.814 15.699 1.00 98.31 100 LYS A CA 1
ATOM 764 C C . LYS A 1 100 ? -3.338 0.027 15.061 1.00 98.31 100 LYS A C 1
ATOM 766 O O . LYS A 1 100 ? -2.426 0.633 14.502 1.00 98.31 100 LYS A O 1
ATOM 771 N N . ALA A 1 101 ? -3.384 -1.306 15.114 1.00 98.19 101 ALA A N 1
ATOM 772 C CA . ALA A 1 101 ? -2.404 -2.156 14.445 1.00 98.19 101 ALA A CA 1
ATOM 773 C C . ALA A 1 101 ? -2.505 -2.036 12.917 1.00 98.19 101 ALA A C 1
ATOM 775 O O . ALA A 1 101 ? -1.477 -1.887 12.261 1.00 98.19 101 ALA A O 1
ATOM 776 N N . VAL A 1 102 ? -3.720 -1.996 12.357 1.00 98.44 102 VAL A N 1
ATOM 777 C CA . VAL A 1 102 ? -3.931 -1.741 10.919 1.00 98.44 102 VAL A CA 1
ATOM 778 C C . VAL A 1 102 ? -3.311 -0.405 10.510 1.00 98.44 102 VAL A C 1
ATOM 780 O O . VAL A 1 102 ? -2.505 -0.359 9.586 1.00 98.44 102 VAL A O 1
ATOM 783 N N . SER A 1 103 ? -3.600 0.671 11.245 1.00 98.25 103 SER A N 1
ATOM 784 C CA . SER A 1 103 ? -3.019 1.997 10.988 1.00 98.25 103 SER A CA 1
ATOM 785 C C . SER A 1 103 ? -1.487 1.986 11.051 1.00 98.25 103 SER A C 1
ATOM 787 O O . SER A 1 103 ? -0.830 2.628 10.233 1.00 98.25 103 SER A O 1
ATOM 789 N N . LYS A 1 104 ? -0.903 1.221 11.983 1.00 98.38 104 LYS A N 1
ATOM 790 C CA . LYS A 1 104 ? 0.552 1.035 12.072 1.00 98.38 104 LYS A CA 1
ATOM 791 C C . LYS A 1 104 ? 1.111 0.331 10.831 1.00 98.38 104 LYS A C 1
ATOM 793 O O . LYS A 1 104 ? 2.088 0.813 10.268 1.00 98.38 104 LYS A O 1
ATOM 798 N N . HIS A 1 105 ? 0.490 -0.762 10.384 1.00 98.38 105 HIS A N 1
ATOM 799 C CA . HIS A 1 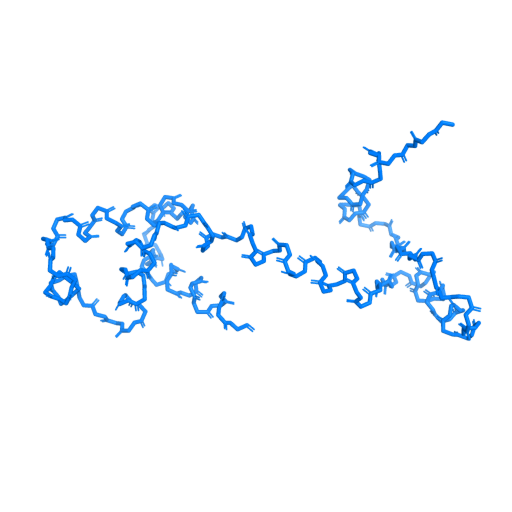105 ? 0.905 -1.455 9.161 1.00 98.38 105 HIS A CA 1
ATOM 800 C C . HIS A 1 105 ? 0.789 -0.555 7.926 1.00 98.38 105 HIS A C 1
ATOM 802 O O . HIS A 1 105 ? 1.718 -0.507 7.130 1.00 98.38 105 HIS A O 1
ATOM 808 N N . ILE A 1 106 ? -0.292 0.219 7.804 1.00 98.12 106 ILE A N 1
ATOM 809 C CA . ILE A 1 106 ? -0.485 1.179 6.706 1.00 98.12 106 ILE A CA 1
ATOM 810 C C . ILE A 1 106 ? 0.625 2.235 6.686 1.00 98.12 106 ILE A C 1
ATOM 812 O O . ILE A 1 106 ? 1.201 2.501 5.634 1.00 98.12 106 ILE A O 1
ATOM 816 N N . ASN A 1 107 ? 0.966 2.811 7.840 1.00 97.69 107 ASN A N 1
ATOM 817 C CA . ASN A 1 107 ? 2.057 3.782 7.917 1.00 97.69 107 ASN A CA 1
ATOM 818 C C . ASN A 1 107 ? 3.402 3.162 7.524 1.00 97.69 107 ASN A C 1
ATOM 820 O O . ASN A 1 107 ? 4.151 3.783 6.776 1.00 97.69 107 ASN A O 1
ATOM 824 N N . ASN A 1 108 ? 3.684 1.930 7.958 1.00 97.56 108 ASN A N 1
ATOM 825 C CA . ASN A 1 108 ? 4.896 1.226 7.543 1.00 97.56 108 ASN A CA 1
ATOM 826 C C . ASN A 1 108 ? 4.930 0.971 6.030 1.00 97.56 108 ASN A C 1
ATOM 828 O O . ASN A 1 108 ? 5.983 1.131 5.420 1.00 97.56 108 ASN A O 1
ATOM 832 N N . ILE A 1 109 ? 3.797 0.601 5.420 1.00 96.94 109 ILE A N 1
ATOM 833 C CA . ILE A 1 109 ? 3.686 0.442 3.962 1.00 96.94 109 ILE A CA 1
ATOM 834 C C . ILE A 1 109 ? 4.029 1.761 3.271 1.00 96.94 109 ILE A C 1
ATOM 836 O O . ILE A 1 109 ? 4.849 1.768 2.361 1.00 96.94 109 ILE A O 1
ATOM 840 N N . PHE A 1 110 ? 3.469 2.885 3.732 1.00 95.56 110 PHE A N 1
ATOM 841 C CA . PHE A 1 110 ? 3.785 4.198 3.166 1.00 95.56 110 PHE A CA 1
ATOM 842 C C . PHE A 1 110 ? 5.268 4.537 3.282 1.00 95.56 110 PHE A C 1
ATOM 844 O O . PHE A 1 110 ? 5.847 5.019 2.318 1.00 95.56 110 PHE A O 1
ATOM 851 N N . THR A 1 111 ? 5.898 4.247 4.420 1.00 94.94 111 THR A N 1
ATOM 852 C CA . THR A 1 111 ? 7.343 4.442 4.585 1.00 94.94 111 THR A CA 1
ATOM 853 C C . THR A 1 111 ? 8.150 3.566 3.626 1.00 94.94 111 THR A C 1
ATOM 855 O O . THR A 1 111 ? 9.086 4.054 3.008 1.00 94.94 111 THR A O 1
ATOM 858 N N . LYS A 1 112 ? 7.782 2.292 3.453 1.00 93.88 112 LYS A N 1
ATOM 859 C CA . LYS A 1 112 ? 8.482 1.364 2.545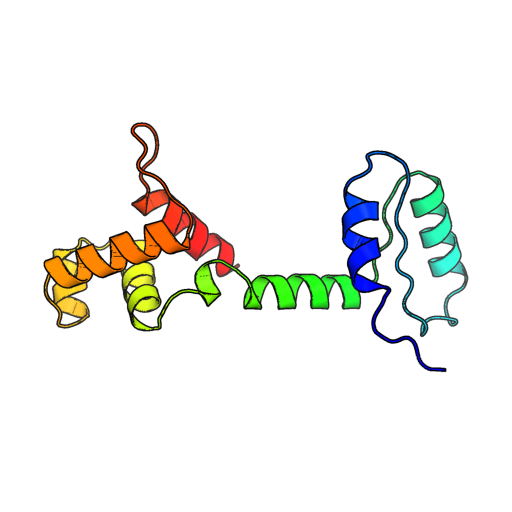 1.00 93.88 112 LYS A CA 1
ATOM 860 C C . LYS A 1 112 ? 8.290 1.697 1.070 1.00 93.88 112 LYS A C 1
ATOM 862 O O . LYS A 1 112 ? 9.135 1.362 0.252 1.00 93.88 112 LYS A O 1
ATOM 867 N N . PHE A 1 113 ? 7.172 2.328 0.732 1.00 92.94 113 PHE A N 1
ATOM 868 C CA . PHE A 1 113 ? 6.884 2.788 -0.625 1.00 92.94 113 PHE A CA 1
ATOM 869 C C . PHE A 1 113 ? 7.396 4.210 -0.880 1.00 92.94 113 PHE A C 1
ATOM 871 O O . PHE A 1 113 ? 7.129 4.752 -1.946 1.00 92.94 113 PHE A O 1
ATOM 878 N N . ASP A 1 114 ? 8.092 4.808 0.092 1.00 91.88 114 ASP A N 1
ATOM 879 C CA . ASP A 1 114 ? 8.570 6.190 0.043 1.00 91.88 114 ASP A CA 1
ATOM 880 C C . ASP A 1 114 ? 7.454 7.190 -0.317 1.00 91.88 114 ASP A C 1
ATOM 882 O O . ASP A 1 114 ? 7.569 8.026 -1.209 1.00 91.88 114 ASP A O 1
ATOM 886 N N . LEU A 1 115 ? 6.311 7.060 0.367 1.00 93.06 115 LEU A N 1
ATOM 887 C CA . LEU A 1 115 ? 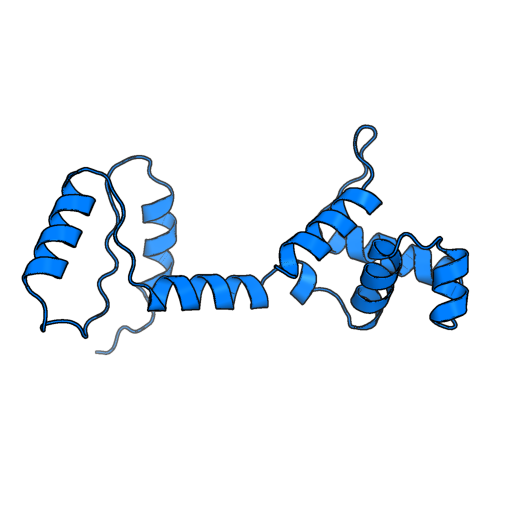5.127 7.902 0.185 1.00 93.06 115 LEU A CA 1
ATOM 888 C C . LEU A 1 115 ? 5.044 8.955 1.307 1.00 93.06 115 LEU A C 1
ATOM 890 O O . LEU A 1 115 ? 4.387 8.714 2.339 1.00 93.06 115 LEU A O 1
ATOM 894 N N . PRO A 1 116 ? 5.681 10.134 1.146 1.00 90.94 116 PRO A N 1
ATOM 895 C CA . PRO A 1 116 ? 5.603 11.212 2.123 1.00 90.94 116 PRO A CA 1
ATOM 896 C C . PRO A 1 116 ? 4.180 11.785 2.202 1.00 90.94 116 PRO A C 1
ATOM 898 O O . PRO A 1 116 ? 3.400 11.662 1.251 1.00 90.94 116 PRO A O 1
ATOM 901 N N . PRO A 1 117 ? 3.795 12.401 3.336 1.00 90.44 117 PRO A N 1
ATOM 902 C CA . PRO A 1 117 ? 2.525 13.110 3.445 1.00 90.44 117 PRO A CA 1
ATOM 903 C C . PRO A 1 117 ? 2.345 14.101 2.290 1.00 90.44 117 PRO A C 1
ATOM 905 O O . PRO A 1 117 ? 3.243 14.881 1.991 1.00 90.44 117 PRO A O 1
ATOM 908 N N . SER A 1 118 ? 1.175 14.065 1.662 1.00 88.38 118 SER A N 1
ATOM 909 C CA . SER A 1 118 ? 0.803 14.940 0.554 1.00 88.38 118 SER A CA 1
ATOM 910 C C . SER A 1 118 ? -0.592 15.496 0.817 1.00 88.38 118 SER A C 1
ATOM 912 O O . SER A 1 118 ? -1.449 14.789 1.354 1.00 88.38 118 SER A O 1
ATOM 914 N N . THR A 1 119 ? -0.802 16.762 0.469 1.00 90.44 119 THR A N 1
ATOM 915 C CA . THR A 1 119 ? -2.121 17.409 0.475 1.00 90.44 119 THR A CA 1
ATOM 916 C C . THR A 1 119 ? -2.909 17.113 -0.795 1.00 90.44 119 THR A C 1
ATOM 918 O O . THR A 1 119 ? -4.136 17.113 -0.760 1.00 90.44 119 THR A O 1
ATOM 921 N N . ASP A 1 120 ? -2.208 16.812 -1.888 1.00 90.25 120 ASP A N 1
ATOM 922 C CA . ASP A 1 120 ? -2.787 16.741 -3.233 1.00 90.25 120 ASP A CA 1
ATOM 923 C C . ASP A 1 120 ? -3.047 15.294 -3.669 1.00 90.25 120 ASP A C 1
ATOM 925 O O . ASP A 1 120 ? -3.849 15.040 -4.567 1.00 90.25 120 ASP A O 1
ATOM 929 N N . ALA A 1 121 ? -2.395 14.325 -3.017 1.00 88.69 121 ALA A N 1
ATOM 930 C CA . ALA A 1 121 ? -2.516 12.911 -3.338 1.00 88.69 121 ALA A CA 1
ATOM 931 C C . ALA A 1 121 ? -2.802 12.043 -2.105 1.00 88.69 121 ALA A C 1
ATOM 933 O O . ALA A 1 121 ? -2.154 12.131 -1.059 1.00 88.69 121 ALA A O 1
ATOM 934 N N . SER A 1 122 ? -3.744 11.110 -2.257 1.00 94.56 122 SER A N 1
ATOM 935 C CA . SER A 1 122 ? -4.012 10.097 -1.239 1.00 94.56 122 SER A CA 1
ATOM 936 C C . SER A 1 122 ? -2.936 9.014 -1.268 1.00 94.56 122 SER A C 1
ATOM 938 O O . SER A 1 122 ? -2.911 8.170 -2.165 1.00 94.56 122 SER A O 1
ATOM 940 N N . ARG A 1 123 ? -2.092 8.970 -0.231 1.00 95.62 123 ARG A N 1
ATOM 941 C CA . ARG A 1 123 ? -1.078 7.910 -0.053 1.00 95.62 123 ARG A CA 1
ATOM 942 C C . ARG A 1 123 ? -1.665 6.502 -0.089 1.00 95.62 123 ARG A C 1
ATOM 944 O O . ARG A 1 123 ? -1.024 5.581 -0.579 1.00 95.62 123 ARG A O 1
ATOM 951 N N . ARG A 1 124 ? -2.900 6.336 0.396 1.00 95.69 124 ARG A N 1
ATOM 952 C CA . ARG A 1 124 ? -3.618 5.058 0.327 1.00 95.69 124 ARG A CA 1
ATOM 953 C C . ARG A 1 124 ? -3.860 4.639 -1.119 1.00 95.69 124 ARG A C 1
ATOM 955 O O . ARG A 1 124 ? -3.596 3.493 -1.456 1.00 95.69 124 ARG A O 1
ATOM 962 N N . VAL A 1 125 ? -4.339 5.562 -1.950 1.00 95.94 125 VAL A N 1
ATOM 963 C CA . VAL A 1 125 ? -4.598 5.296 -3.371 1.00 95.94 125 VAL A CA 1
ATOM 964 C C . VAL A 1 125 ? -3.288 5.018 -4.101 1.00 95.94 125 VAL A C 1
ATOM 966 O O . VAL A 1 125 ? -3.206 4.026 -4.812 1.00 95.94 125 VAL A O 1
ATOM 969 N N . LEU A 1 126 ? -2.242 5.813 -3.858 1.00 94.75 126 LEU A N 1
ATOM 970 C CA . LEU A 1 126 ? -0.918 5.584 -4.448 1.00 94.75 126 LEU A CA 1
ATOM 971 C C . LEU A 1 126 ? -0.348 4.204 -4.084 1.00 94.75 126 LEU A C 1
ATOM 973 O O . LEU A 1 126 ? 0.145 3.496 -4.957 1.00 94.75 126 LEU A O 1
ATOM 977 N N . ALA A 1 127 ? -0.474 3.786 -2.821 1.00 94.38 127 ALA A N 1
ATOM 978 C CA . ALA A 1 127 ? -0.040 2.459 -2.390 1.00 94.38 127 ALA A CA 1
ATOM 979 C C . ALA A 1 127 ? -0.832 1.330 -3.070 1.00 94.38 127 ALA A C 1
ATOM 981 O O . ALA A 1 127 ? -0.247 0.325 -3.467 1.00 94.38 127 ALA A O 1
ATOM 982 N N . VAL A 1 128 ? -2.147 1.496 -3.242 1.00 94.88 128 VAL A N 1
ATOM 983 C CA . VAL A 1 128 ? -2.989 0.520 -3.954 1.00 94.88 128 VAL A CA 1
ATOM 984 C C . VAL A 1 128 ? -2.641 0.463 -5.443 1.00 94.88 128 VAL A C 1
ATOM 986 O O . VAL A 1 128 ? -2.528 -0.627 -5.990 1.00 94.88 128 VAL A O 1
ATOM 989 N N . LEU A 1 129 ? -2.406 1.601 -6.098 1.00 92.19 129 LEU A N 1
ATOM 990 C CA . LEU A 1 129 ? -1.977 1.625 -7.500 1.00 92.19 129 LEU A CA 1
ATOM 991 C C . LEU A 1 129 ? -0.628 0.921 -7.685 1.00 92.19 129 LEU A C 1
ATOM 993 O O . LEU A 1 129 ? -0.477 0.124 -8.605 1.00 92.19 129 LEU A O 1
ATOM 997 N N . ALA A 1 130 ? 0.326 1.151 -6.779 1.00 88.94 130 ALA A N 1
ATOM 998 C CA . ALA A 1 130 ? 1.602 0.441 -6.787 1.00 88.94 130 ALA A CA 1
ATOM 999 C C . ALA A 1 130 ? 1.427 -1.078 -6.599 1.00 88.94 130 ALA A C 1
ATOM 1001 O O . ALA A 1 130 ? 2.111 -1.857 -7.257 1.00 88.94 130 ALA A O 1
ATOM 1002 N N . TYR A 1 131 ? 0.491 -1.504 -5.744 1.00 89.69 131 TYR A N 1
ATOM 1003 C CA . TYR A 1 131 ? 0.151 -2.916 -5.561 1.00 89.69 131 TYR A CA 1
ATOM 1004 C C . TYR A 1 131 ? -0.427 -3.550 -6.829 1.00 89.69 131 TYR A C 1
ATOM 1006 O O . TYR A 1 131 ? 0.044 -4.604 -7.242 1.00 89.69 131 TYR A O 1
ATOM 1014 N N . LEU A 1 132 ? -1.405 -2.899 -7.464 1.00 86.75 132 LEU A N 1
ATOM 1015 C CA . LEU A 1 132 ? -2.071 -3.419 -8.662 1.00 86.75 132 LEU A CA 1
ATOM 1016 C C . LEU A 1 132 ? -1.139 -3.457 -9.880 1.00 86.75 132 LEU A C 1
ATOM 1018 O O . LEU A 1 132 ? -1.172 -4.416 -10.644 1.00 86.75 132 LEU A O 1
ATOM 1022 N N . ASN A 1 133 ? -0.274 -2.452 -10.035 1.00 82.00 133 ASN A N 1
ATOM 1023 C CA . ASN A 1 133 ? 0.712 -2.417 -11.117 1.00 82.00 133 ASN A CA 1
ATOM 1024 C C . ASN A 1 133 ? 1.807 -3.479 -10.961 1.00 82.00 133 ASN A C 1
ATOM 1026 O O . ASN A 1 133 ? 2.402 -3.864 -11.955 1.00 82.00 133 ASN A O 1
ATOM 1030 N N . GLY A 1 134 ? 2.084 -3.934 -9.735 1.00 72.69 134 GLY A N 1
ATOM 1031 C CA . GLY A 1 134 ? 3.035 -5.016 -9.473 1.00 72.69 134 GLY A CA 1
ATOM 1032 C C . GLY A 1 134 ?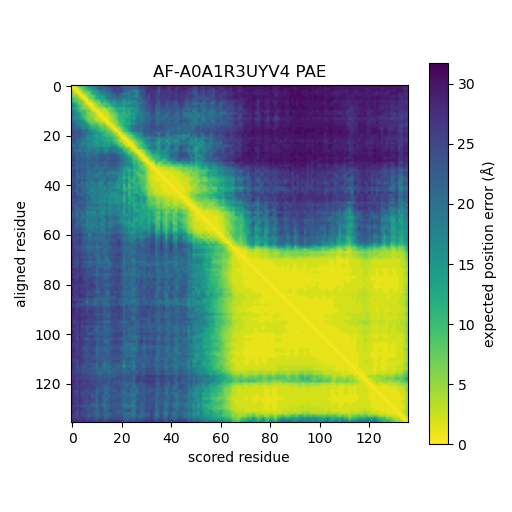 2.429 -6.422 -9.532 1.00 72.69 134 GLY A C 1
ATOM 1033 O O . GLY A 1 134 ? 3.123 -7.373 -9.194 1.00 72.69 134 GLY A O 1
ATOM 1034 N N . GLN A 1 135 ? 1.144 -6.569 -9.881 1.00 60.19 135 GLN A N 1
ATOM 1035 C CA . GLN A 1 135 ? 0.502 -7.875 -10.107 1.00 60.19 135 GLN A CA 1
ATOM 1036 C C . GLN A 1 135 ? 0.262 -8.201 -11.592 1.00 60.19 135 GLN A C 1
ATOM 1038 O O . GLN A 1 135 ? -0.153 -9.321 -11.889 1.00 60.19 135 GLN A O 1
ATOM 1043 N N . ASN A 1 136 ? 0.505 -7.244 -12.495 1.00 43.38 136 ASN A N 1
ATOM 1044 C CA . ASN A 1 136 ? 0.405 -7.388 -13.954 1.00 43.38 136 ASN A CA 1
ATOM 1045 C C . ASN A 1 136 ? 1.792 -7.507 -14.585 1.00 43.38 136 ASN A C 1
ATOM 1047 O O . ASN A 1 136 ? 1.890 -8.202 -15.620 1.00 43.38 136 ASN A O 1
#

Secondary structure (DSSP, 8-state):
----SSSTTHHHHTTTSSSS--EE--TT--S-HHHHHHHHHHHHTT--EE-HHHHHHHHHHHHHHSGGGGS-HHHHHHHHHHHTT--HHHHHHHHTS-HHHHHHHHHHHHHHTT----SSS-HHHHHHHHHHHT--

Solvent-accessible surface area (backbone atoms only — not comparable to full-atom values): 8286 Å² total; per-residue (Å²): 132,92,80,93,79,67,68,76,68,53,60,58,58,61,71,70,51,101,69,68,44,61,72,62,79,73,96,79,74,88,83,46,70,66,63,51,53,50,41,52,51,38,25,75,73,58,32,74,36,74,46,68,70,57,52,51,51,53,52,56,47,46,63,67,66,34,62,76,56,75,46,50,74,67,42,47,53,53,47,52,44,45,59,72,68,49,52,57,64,56,46,12,63,76,68,74,51,51,48,68,55,44,53,51,42,51,51,50,50,31,60,65,62,70,51,71,95,56,93,89,51,60,63,68,58,55,54,34,51,54,52,57,65,72,75,112

Foldseek 3Di:
DDDPDDPPVVVVVVVPDPDFEDEDDPDPPPPDPPVVVVQVVCRVVRHYDDDVVVVVVVVVVCLCVDLLVVADPVLNLLLVVLLVVDDLVRSCVVVVHDSVVSVVSLVVSCVSNVNDDDPVDDSSVVSSVSVVVSVD

Nearest PDB structures (foldseek):
  4gvp-assembly1_A  TM=5.019E-01  e=4.109E-05  Staphylococcus aureus subsp. aureus Mu50
  3kln-assembly1_A  TM=4.455E-01  e=1.161E-04  Vibrio cholerae O1 biovar El Tor
  6eo2-assembly1_A  TM=4.941E-01  e=3.493E-03  Salmonella enterica subsp. enterica serovar Typhimurium
  5o8y-assembly1_D  TM=5.253E-01  e=1.317E-02  Salmonella enterica subsp. enterica serovar Typhimurium str. LT2
  5xt2-assembly5_E  TM=4.832E-01  e=9.870E-03  Bradyrhizobium japonicum

Radius of gyration: 21.96 Å; Cα contacts (8 Å, |Δi|>4): 99; chains: 1; bounding box: 56×36×57 Å